Protein AF-S4PA34-F1 (afdb_monomer)

Secondary structure (DSSP, 8-state):
-----PPP-PPP--GGGHHHHHHHHHHHTT-HHHHHHHHHHHHHTTHHHHHHHHHHHHHHTT-HHHHHHHHHHHHHHHTT--HHHHHHHSSTTTHHHHHHHTT--TTSSS---HHHHHHHHT-

InterPro domains:
  IPR006887 Serine/threonine-protein phosphatase 4 regulatory subunit 3-like, central domain [PF04802] (21-121)
  IPR051137 Serine/threonine-protein phosphatase 4 regulatory subunit 3-like [PTHR23318] (4-122)

Structure (mmCIF, N/CA/C/O backbone):
data_AF-S4PA34-F1
#
_entry.id   AF-S4PA34-F1
#
loop_
_atom_site.group_PDB
_atom_site.id
_atom_site.type_symbol
_atom_site.label_atom_id
_atom_site.label_alt_id
_atom_site.label_comp_id
_atom_site.label_asym_id
_atom_site.label_entity_id
_atom_site.label_seq_id
_atom_site.pdbx_PDB_ins_code
_atom_site.Cartn_x
_atom_site.Cartn_y
_atom_site.Cartn_z
_atom_site.occupancy
_atom_site.B_iso_or_equiv
_atom_site.auth_seq_id
_atom_site.auth_comp_id
_atom_site.auth_asym_id
_atom_site.auth_atom_id
_atom_site.pdbx_PDB_model_num
ATOM 1 N N . MET A 1 1 ? -12.263 19.571 27.772 1.00 41.06 1 MET A N 1
ATOM 2 C CA . MET A 1 1 ? -11.899 18.237 27.260 1.00 41.06 1 MET A CA 1
ATOM 3 C C . MET A 1 1 ? -12.596 18.077 25.930 1.00 41.06 1 MET A C 1
ATOM 5 O O . MET A 1 1 ? -13.791 17.831 25.897 1.00 41.06 1 MET A O 1
ATOM 9 N N . SER A 1 2 ? -11.881 18.361 24.853 1.00 43.41 2 SER A N 1
ATOM 10 C CA . SER A 1 2 ? -12.389 18.304 23.486 1.00 43.41 2 SER A CA 1
ATOM 11 C C . SER A 1 2 ? -11.475 17.360 22.720 1.00 43.41 2 SER A C 1
ATOM 13 O O . SER A 1 2 ? -10.719 17.778 21.850 1.00 43.41 2 SER A O 1
ATOM 15 N N . ASP A 1 3 ? -11.537 16.073 23.076 1.00 46.59 3 ASP A N 1
ATOM 16 C CA . ASP A 1 3 ? -11.137 14.994 22.172 1.00 46.59 3 ASP A CA 1
ATOM 17 C C . ASP A 1 3 ? -12.143 14.994 21.025 1.00 46.59 3 ASP A C 1
ATOM 19 O O . ASP A 1 3 ? -13.112 14.236 20.983 1.00 46.59 3 ASP A O 1
ATOM 23 N N . SER A 1 4 ? -11.981 15.966 20.131 1.00 48.12 4 SER A N 1
ATOM 24 C CA . SER A 1 4 ? -12.778 16.026 18.927 1.00 48.12 4 SER A CA 1
ATOM 25 C C . SER A 1 4 ? -12.533 14.735 18.152 1.00 48.12 4 SER A C 1
ATOM 27 O O . SER A 1 4 ? -11.399 14.323 17.887 1.00 48.12 4 SER A O 1
ATOM 29 N N . VAL A 1 5 ? -13.644 14.078 17.843 1.00 55.75 5 VAL A N 1
ATOM 30 C CA . VAL A 1 5 ? -13.797 12.889 17.009 1.00 55.75 5 VAL A CA 1
ATOM 31 C C . VAL A 1 5 ? -13.453 13.267 15.566 1.00 55.75 5 VAL A C 1
ATOM 33 O O . VAL A 1 5 ? -14.280 13.160 14.674 1.00 55.75 5 VAL A O 1
ATOM 36 N N . GLN A 1 6 ? -12.264 13.815 15.326 1.00 62.00 6 GLN A N 1
ATOM 37 C CA . GLN A 1 6 ? -11.820 14.093 13.972 1.00 62.00 6 GLN A CA 1
ATOM 38 C C . GLN A 1 6 ? -11.300 12.781 13.377 1.00 62.00 6 GLN A C 1
ATOM 40 O O . GLN A 1 6 ? -10.420 12.147 13.989 1.00 62.00 6 GLN A O 1
ATOM 45 N N . PRO A 1 7 ? -11.898 12.319 12.263 1.00 70.25 7 PRO A N 1
ATOM 46 C CA . PRO A 1 7 ? -11.369 11.213 11.482 1.00 70.25 7 PRO A CA 1
ATOM 47 C C . PRO A 1 7 ? -9.972 11.569 10.973 1.00 70.25 7 PRO A C 1
ATOM 49 O O . PRO A 1 7 ? -9.650 12.740 10.785 1.00 70.25 7 PRO A O 1
ATOM 52 N N . VAL A 1 8 ? -9.138 10.558 10.739 1.00 86.50 8 VAL A N 1
ATOM 53 C CA . VAL A 1 8 ? -7.912 10.774 9.967 1.00 86.50 8 VAL A CA 1
ATOM 54 C C . VAL A 1 8 ? -8.328 10.969 8.511 1.00 86.50 8 VAL A C 1
ATOM 56 O O . VAL A 1 8 ? -8.903 10.063 7.909 1.00 86.50 8 VAL A O 1
ATOM 59 N N . GLU A 1 9 ? -8.071 12.152 7.960 1.00 90.25 9 GLU A N 1
ATOM 60 C CA . GLU A 1 9 ? -8.330 12.446 6.552 1.00 90.25 9 GLU A CA 1
ATOM 61 C C . GLU A 1 9 ? -7.162 11.947 5.703 1.00 90.25 9 GLU A C 1
ATOM 63 O O . GLU A 1 9 ? -6.059 12.489 5.748 1.00 90.25 9 GLU A O 1
ATOM 68 N N . LEU A 1 10 ? -7.406 10.875 4.950 1.00 91.56 10 LEU A N 1
ATOM 69 C CA . LEU A 1 10 ? -6.436 10.342 4.001 1.00 91.56 10 LEU A CA 1
ATOM 70 C C . LEU A 1 10 ? -6.362 11.240 2.752 1.00 91.56 10 LEU A C 1
ATOM 72 O O . LEU A 1 10 ? -7.406 11.560 2.177 1.00 91.56 10 LEU A O 1
ATOM 76 N N . PRO A 1 11 ? -5.151 11.610 2.297 1.00 93.06 11 PRO A N 1
ATOM 77 C CA . PRO A 1 11 ? -4.926 12.249 1.010 1.00 93.06 11 PRO A CA 1
ATOM 78 C C . PRO A 1 11 ? -5.541 11.471 -0.152 1.00 93.06 11 PRO A C 1
ATOM 80 O O . PRO A 1 11 ? -5.711 10.250 -0.087 1.00 93.06 11 PRO A O 1
ATOM 83 N N . ALA A 1 12 ? -5.787 12.163 -1.264 1.00 93.06 12 ALA A N 1
ATOM 84 C CA . ALA A 1 12 ? -6.074 11.497 -2.530 1.00 93.06 12 ALA A CA 1
ATOM 85 C C . ALA A 1 12 ? -4.928 10.529 -2.868 1.00 93.06 12 ALA A C 1
ATOM 87 O O . ALA A 1 12 ? -3.756 10.895 -2.784 1.00 93.06 12 ALA A O 1
ATOM 88 N N . CYS A 1 13 ? -5.282 9.285 -3.197 1.00 94.50 13 CYS A N 1
ATOM 89 C CA . CYS A 1 13 ? -4.321 8.240 -3.532 1.00 94.50 13 CYS A CA 1
ATOM 90 C C . CYS A 1 13 ? -3.821 8.472 -4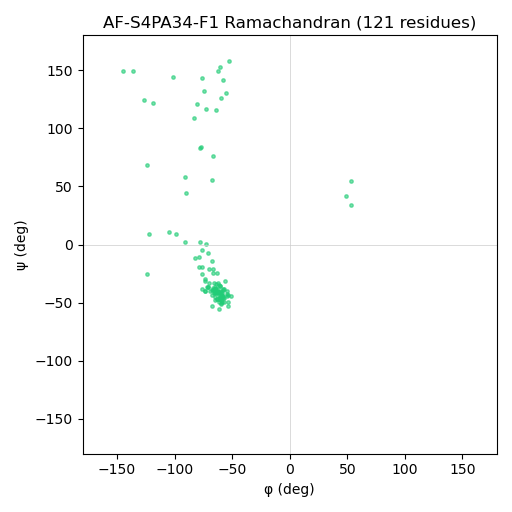.962 1.00 94.50 13 CYS A C 1
ATOM 92 O O . CYS A 1 13 ? -4.364 7.924 -5.919 1.00 94.50 13 CYS A O 1
ATOM 94 N N . GLU A 1 14 ? -2.821 9.338 -5.092 1.00 94.06 14 GLU A N 1
ATOM 95 C CA . GLU A 1 14 ? -2.247 9.781 -6.3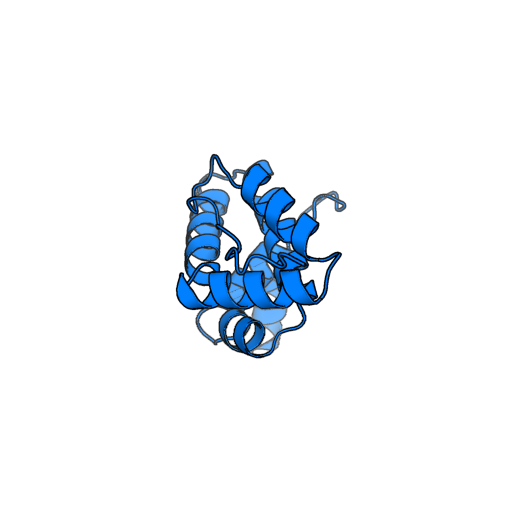61 1.00 94.06 14 GLU A CA 1
ATOM 96 C C . GLU A 1 14 ? -0.719 9.798 -6.271 1.00 94.06 14 GLU A C 1
ATOM 98 O O . GLU A 1 14 ? -0.154 10.070 -5.211 1.00 94.06 14 GLU A O 1
ATOM 103 N N . MET A 1 15 ? -0.039 9.551 -7.395 1.00 89.62 15 MET A N 1
ATOM 104 C CA . MET A 1 15 ? 1.425 9.435 -7.439 1.00 89.62 15 MET A CA 1
ATOM 105 C C . MET A 1 15 ? 2.137 10.695 -6.913 1.00 89.62 15 MET A C 1
ATOM 107 O O . MET A 1 15 ? 3.109 10.589 -6.174 1.00 89.62 15 MET A O 1
ATOM 111 N N . GLY A 1 16 ? 1.609 11.887 -7.212 1.00 92.12 16 GLY A N 1
ATOM 112 C CA . GLY A 1 16 ? 2.165 13.164 -6.743 1.00 92.12 16 GLY A CA 1
ATOM 113 C C . GLY A 1 16 ? 1.949 13.463 -5.254 1.00 92.12 16 GLY A C 1
ATOM 114 O O . GLY A 1 16 ? 2.343 14.530 -4.799 1.00 92.12 16 GLY A O 1
ATOM 115 N N . ARG A 1 17 ? 1.299 12.565 -4.503 1.00 95.56 17 ARG A N 1
ATOM 116 C CA . ARG A 1 17 ? 1.001 12.728 -3.070 1.00 95.56 17 ARG A CA 1
ATOM 117 C C . ARG A 1 17 ? 1.573 11.609 -2.202 1.00 95.56 17 ARG A C 1
ATOM 119 O O . ARG A 1 17 ? 1.234 11.516 -1.027 1.00 95.56 17 ARG A O 1
ATOM 126 N N . LEU A 1 18 ? 2.410 10.736 -2.765 1.00 95.88 18 LEU A N 1
ATOM 127 C CA . LEU A 1 18 ? 2.968 9.591 -2.039 1.00 95.88 18 LEU A CA 1
ATOM 128 C C . LEU A 1 18 ? 3.799 10.018 -0.820 1.00 95.88 18 LEU A C 1
ATOM 130 O O . LEU A 1 18 ? 3.725 9.363 0.219 1.00 95.88 18 LEU A O 1
ATOM 134 N N . GLU A 1 19 ? 4.514 11.139 -0.911 1.00 95.31 19 GLU A N 1
ATOM 135 C CA . GLU A 1 19 ? 5.231 11.732 0.221 1.00 95.31 19 GLU A CA 1
ATOM 136 C C . GLU A 1 19 ? 4.264 12.132 1.350 1.00 95.31 19 GLU A C 1
ATOM 138 O O . GLU A 1 19 ? 4.368 11.584 2.449 1.00 95.31 19 GLU A O 1
ATOM 143 N N . ASP A 1 20 ? 3.247 12.959 1.057 1.00 96.38 20 ASP A N 1
ATOM 144 C CA . ASP A 1 20 ? 2.200 13.359 2.017 1.00 96.38 20 ASP A CA 1
ATOM 145 C C . ASP A 1 20 ? 1.558 12.146 2.714 1.00 96.38 20 ASP A C 1
ATOM 147 O O . ASP A 1 20 ? 1.301 12.150 3.922 1.00 96.38 20 ASP A O 1
ATOM 151 N N . ILE A 1 21 ? 1.248 11.101 1.936 1.00 96.62 21 ILE A N 1
ATOM 152 C CA . ILE A 1 21 ? 0.623 9.875 2.443 1.00 96.62 21 ILE A CA 1
ATOM 153 C C . ILE A 1 21 ? 1.579 9.175 3.409 1.00 96.62 21 ILE A C 1
ATOM 155 O O . ILE A 1 21 ? 1.165 8.793 4.507 1.00 96.62 21 ILE A O 1
ATOM 159 N N . SER A 1 22 ? 2.846 9.019 3.024 1.00 95.69 22 SER A N 1
ATOM 160 C CA . SER A 1 22 ? 3.871 8.392 3.859 1.00 95.69 22 SER A CA 1
ATOM 161 C C . SER A 1 22 ? 4.055 9.139 5.178 1.00 95.69 22 SER A C 1
ATOM 163 O O . SER A 1 22 ? 4.010 8.525 6.250 1.00 95.69 22 SER A O 1
ATOM 165 N N . GLU A 1 23 ? 4.180 10.466 5.136 1.00 95.12 23 GLU A N 1
ATOM 166 C CA . GLU A 1 23 ? 4.309 11.299 6.332 1.00 95.12 23 GLU A CA 1
ATOM 167 C C . GLU A 1 23 ? 3.089 11.178 7.250 1.00 95.12 23 GLU A C 1
ATOM 169 O O . GLU A 1 23 ? 3.228 10.973 8.463 1.00 95.12 23 GLU A O 1
ATOM 174 N N . LEU A 1 24 ? 1.877 11.238 6.688 1.00 95.31 24 LEU A N 1
ATOM 175 C CA . LEU A 1 24 ? 0.647 11.112 7.463 1.00 95.31 24 LEU A CA 1
ATOM 176 C C . LEU A 1 24 ? 0.560 9.752 8.162 1.00 95.31 24 LEU A C 1
ATOM 178 O O . LEU A 1 24 ? 0.291 9.706 9.370 1.00 95.31 24 LEU A O 1
ATOM 182 N N . VAL A 1 25 ? 0.780 8.660 7.424 1.00 94.94 25 VAL A N 1
ATOM 183 C CA . VAL A 1 25 ? 0.709 7.290 7.951 1.00 94.94 25 VAL A CA 1
ATOM 184 C C . VAL A 1 25 ? 1.736 7.114 9.070 1.00 94.94 25 VAL A C 1
ATOM 186 O O . VAL A 1 25 ? 1.375 6.674 10.166 1.00 94.94 25 VAL A O 1
ATOM 189 N N . ASN A 1 26 ? 2.978 7.555 8.851 1.00 94.19 26 ASN A N 1
ATOM 190 C CA . ASN A 1 26 ? 4.040 7.521 9.857 1.00 94.19 26 ASN A CA 1
ATOM 191 C C . ASN A 1 26 ? 3.694 8.338 11.106 1.00 94.19 26 ASN A C 1
ATOM 193 O O . ASN A 1 26 ? 3.830 7.850 12.231 1.00 94.19 26 ASN A O 1
ATOM 197 N N . SER A 1 27 ? 3.162 9.550 10.935 1.00 93.62 27 SER A N 1
ATOM 198 C CA . SER A 1 27 ? 2.779 10.410 12.060 1.00 93.62 27 SER A CA 1
ATOM 199 C C . SER A 1 27 ? 1.669 9.803 12.927 1.00 93.62 27 SER A C 1
ATOM 201 O O . SER A 1 27 ? 1.547 10.146 14.104 1.00 93.62 27 SER A O 1
ATOM 203 N N . CYS A 1 28 ? 0.847 8.900 12.382 1.00 93.00 28 CYS A N 1
ATOM 204 C CA . CYS A 1 28 ? -0.205 8.220 13.134 1.00 93.00 28 CYS A CA 1
ATOM 205 C C . CYS A 1 28 ? 0.328 7.064 13.992 1.00 93.00 28 CYS A C 1
ATOM 207 O O . CYS A 1 28 ? -0.338 6.681 14.956 1.00 93.00 28 CYS A O 1
ATOM 209 N N . LEU A 1 29 ? 1.525 6.533 13.703 1.00 90.69 29 LEU A N 1
ATOM 210 C CA . LEU A 1 29 ? 2.085 5.383 14.421 1.00 90.69 29 LEU A CA 1
ATOM 211 C C . LEU A 1 29 ? 2.429 5.673 15.887 1.00 90.69 29 LEU A C 1
ATOM 213 O O . LEU A 1 29 ? 2.509 4.744 16.688 1.00 90.69 29 LEU A O 1
ATOM 217 N N . VAL A 1 30 ? 2.605 6.941 16.258 1.00 89.88 30 VAL A N 1
ATOM 218 C CA . VAL A 1 30 ? 3.025 7.337 17.613 1.00 89.88 30 VAL A CA 1
ATOM 219 C C . VAL A 1 30 ? 1.904 7.258 18.655 1.00 89.88 30 VAL A C 1
ATOM 221 O O . VAL A 1 30 ? 2.185 7.225 19.849 1.00 89.88 30 VAL A O 1
ATOM 224 N N . SER A 1 31 ? 0.634 7.238 18.233 1.00 91.31 31 SER A N 1
ATOM 225 C CA . SER A 1 31 ? -0.522 7.277 19.138 1.00 91.31 31 SER A CA 1
ATOM 226 C C . SER A 1 31 ? -1.479 6.114 18.870 1.00 91.31 31 SER A C 1
ATOM 228 O O . SER A 1 31 ? -1.989 6.011 17.753 1.00 91.31 31 SER A O 1
ATOM 230 N N . PRO A 1 32 ? -1.806 5.280 19.879 1.00 89.50 32 PRO A N 1
ATOM 231 C CA . PRO A 1 32 ? -2.745 4.169 19.715 1.00 89.50 32 PRO A CA 1
ATOM 232 C C . PRO A 1 32 ? -4.100 4.601 19.136 1.00 89.50 32 PRO A C 1
ATOM 234 O O . PRO A 1 32 ? -4.586 3.991 18.189 1.00 89.50 32 PRO A O 1
ATOM 237 N N . ASN A 1 33 ? -4.663 5.714 19.621 1.00 90.62 33 ASN A N 1
ATOM 238 C CA . ASN A 1 33 ? -5.939 6.232 19.121 1.00 90.62 33 ASN A CA 1
ATOM 239 C C . ASN A 1 33 ? -5.864 6.639 17.639 1.00 90.62 33 ASN A C 1
ATOM 241 O O . ASN A 1 33 ? -6.802 6.407 16.878 1.00 90.62 33 ASN A O 1
ATOM 245 N N . ARG A 1 34 ? -4.739 7.227 17.211 1.00 92.06 34 ARG A N 1
ATOM 246 C CA . ARG A 1 34 ? -4.534 7.596 15.803 1.00 92.06 34 ARG A CA 1
ATOM 247 C C . ARG A 1 34 ? -4.339 6.367 14.921 1.00 92.06 34 ARG A C 1
ATOM 249 O O . ARG A 1 34 ? -4.869 6.368 13.815 1.00 92.06 34 ARG A O 1
ATOM 256 N N . LYS A 1 35 ? -3.656 5.321 15.408 1.00 93.44 35 LYS A N 1
ATOM 257 C CA . LYS A 1 35 ? -3.553 4.035 14.698 1.00 93.44 35 LYS A CA 1
ATOM 258 C C . LYS A 1 35 ? -4.932 3.448 14.408 1.00 93.44 35 LYS A C 1
ATOM 260 O O . LYS A 1 35 ? -5.185 3.043 13.279 1.00 93.44 35 LYS A O 1
ATOM 265 N N . ASP A 1 36 ? -5.823 3.444 15.401 1.00 92.75 36 ASP A N 1
ATOM 266 C CA . ASP A 1 36 ? -7.187 2.918 15.251 1.00 92.75 36 ASP A CA 1
ATOM 267 C C . ASP A 1 36 ? -7.984 3.695 14.200 1.00 92.75 36 ASP A C 1
ATOM 269 O O . ASP A 1 36 ? -8.584 3.105 13.302 1.00 92.75 36 ASP A O 1
ATOM 273 N N . LYS A 1 37 ? -7.941 5.031 14.270 1.00 92.81 37 LYS A N 1
ATOM 274 C CA . LYS A 1 37 ? -8.632 5.902 13.310 1.00 92.81 37 LYS A CA 1
ATOM 275 C C . LYS A 1 37 ? -8.076 5.768 11.892 1.00 92.81 37 LYS A C 1
ATOM 277 O O . LYS A 1 37 ? -8.852 5.734 10.941 1.00 92.81 37 LYS A O 1
ATOM 282 N N . LEU A 1 38 ? -6.753 5.692 11.748 1.00 95.69 38 LEU A N 1
ATOM 283 C CA . LEU A 1 38 ? -6.106 5.506 10.453 1.00 95.69 38 LEU A CA 1
ATOM 284 C C . LEU A 1 38 ? -6.470 4.146 9.850 1.00 95.69 38 LEU A C 1
ATOM 286 O O . LEU A 1 38 ? -6.833 4.087 8.682 1.00 95.69 38 LEU A O 1
ATOM 290 N N . ALA A 1 39 ? -6.427 3.072 10.640 1.00 95.50 39 ALA A N 1
ATOM 291 C CA . ALA A 1 39 ? -6.808 1.744 10.174 1.00 95.50 39 ALA A CA 1
ATOM 292 C C . ALA A 1 39 ? -8.254 1.713 9.661 1.00 95.50 39 ALA A C 1
ATOM 294 O O . ALA A 1 39 ? -8.497 1.241 8.553 1.00 95.50 39 ALA A O 1
ATOM 295 N N . ALA A 1 40 ? -9.187 2.311 10.409 1.00 94.94 40 ALA A N 1
ATOM 296 C CA . ALA A 1 40 ? -10.576 2.431 9.978 1.00 94.94 40 ALA A CA 1
ATOM 297 C C . ALA A 1 40 ? -10.719 3.232 8.669 1.00 94.94 40 ALA A C 1
ATOM 299 O O . ALA A 1 40 ? -11.509 2.860 7.799 1.00 94.94 40 ALA A O 1
ATOM 300 N N . ALA A 1 41 ? -9.949 4.313 8.497 1.00 95.44 41 ALA A N 1
ATOM 301 C CA . ALA A 1 41 ? -9.957 5.111 7.271 1.00 95.44 41 ALA A CA 1
ATOM 302 C C . ALA A 1 41 ? -9.391 4.338 6.064 1.00 95.44 41 ALA A C 1
ATOM 304 O O . ALA A 1 41 ? -9.991 4.368 4.988 1.00 95.44 41 ALA A O 1
ATOM 305 N N . LEU A 1 42 ? -8.278 3.615 6.248 1.00 96.44 42 LEU A N 1
ATOM 306 C CA . LEU A 1 42 ? -7.659 2.777 5.213 1.00 96.44 42 LEU A CA 1
ATOM 307 C C . LEU A 1 42 ? -8.625 1.689 4.730 1.00 96.44 42 LEU A C 1
ATOM 309 O O . LEU A 1 42 ? -8.743 1.460 3.524 1.00 96.44 42 LEU A O 1
ATOM 313 N N . GLU A 1 43 ? -9.334 1.058 5.665 1.00 94.69 43 GLU A N 1
ATOM 314 C CA . GLU A 1 43 ? -10.317 0.013 5.387 1.00 94.69 43 GLU A CA 1
ATOM 315 C C . GLU A 1 43 ? -11.543 0.577 4.654 1.00 94.69 43 GLU A C 1
ATOM 317 O O . GLU A 1 43 ? -11.871 0.127 3.555 1.00 94.69 43 GLU A O 1
ATOM 322 N N . THR A 1 44 ? -12.157 1.633 5.200 1.00 94.44 44 THR A N 1
ATOM 323 C CA . THR A 1 44 ? -13.384 2.247 4.654 1.00 94.44 44 THR A CA 1
ATOM 324 C C . THR A 1 44 ? -13.191 2.775 3.233 1.00 94.44 44 THR A C 1
ATOM 326 O O . THR A 1 44 ? -14.101 2.713 2.410 1.00 94.44 44 THR A O 1
ATOM 329 N N . GLN A 1 45 ? -12.008 3.310 2.923 1.00 94.81 45 GLN A N 1
ATOM 330 C CA . GLN A 1 45 ? -11.716 3.876 1.604 1.00 94.81 45 GLN A CA 1
ATOM 331 C C . GLN A 1 45 ? -11.117 2.865 0.617 1.00 94.81 45 GLN A C 1
ATOM 333 O O . GLN A 1 45 ? -10.766 3.263 -0.503 1.00 94.81 45 GLN A O 1
ATOM 338 N N . HIS A 1 46 ? -10.971 1.596 1.021 1.00 95.31 46 HIS A N 1
ATOM 339 C CA . HIS A 1 46 ? -10.258 0.551 0.279 1.00 95.31 46 HIS A CA 1
ATOM 340 C C . HIS A 1 46 ? -8.868 1.017 -0.183 1.00 95.31 46 HIS A C 1
ATOM 342 O O . HIS A 1 46 ? -8.450 0.806 -1.324 1.00 95.31 46 HIS A O 1
ATOM 348 N N . TYR A 1 47 ? -8.167 1.718 0.707 1.00 97.00 47 TYR A N 1
ATOM 349 C CA . TYR A 1 47 ? -6.987 2.503 0.365 1.00 97.00 47 TYR A CA 1
ATOM 350 C C . TYR A 1 47 ? -5.784 1.626 0.000 1.00 97.00 47 TYR A C 1
ATOM 352 O O . TYR A 1 47 ? -5.030 1.975 -0.901 1.00 97.00 47 TYR A O 1
ATOM 360 N N . ILE A 1 48 ? -5.652 0.449 0.625 1.00 97.19 48 ILE A N 1
ATOM 361 C CA . ILE A 1 48 ? -4.593 -0.525 0.309 1.00 97.19 48 ILE A CA 1
ATOM 362 C C . ILE A 1 48 ? -4.635 -0.915 -1.173 1.00 97.19 48 ILE A C 1
ATOM 364 O O . ILE A 1 48 ? -3.623 -0.812 -1.855 1.00 97.19 48 ILE A O 1
ATOM 368 N N . LYS A 1 49 ? -5.808 -1.285 -1.707 1.00 96.62 49 LYS A N 1
ATOM 369 C CA . LYS A 1 49 ? -5.934 -1.677 -3.122 1.00 96.62 49 LYS A CA 1
ATOM 370 C C . LYS A 1 49 ? -5.622 -0.517 -4.075 1.00 96.62 49 LYS A C 1
ATOM 372 O O . LYS A 1 49 ? -5.029 -0.728 -5.125 1.00 96.62 49 LYS A O 1
ATOM 377 N N . LYS A 1 50 ? -5.963 0.720 -3.697 1.00 97.62 50 LYS A N 1
ATOM 378 C CA . LYS A 1 50 ? -5.599 1.918 -4.474 1.00 97.62 50 LYS A CA 1
ATOM 379 C C . LYS A 1 50 ? -4.085 2.151 -4.491 1.00 97.62 50 LYS A C 1
ATOM 381 O O . LYS A 1 50 ? -3.540 2.443 -5.549 1.00 97.62 50 LYS A O 1
ATOM 386 N N . LEU A 1 51 ? -3.411 1.968 -3.353 1.00 97.81 51 LEU A N 1
ATOM 387 C CA . LEU A 1 51 ? -1.951 2.054 -3.267 1.00 97.81 51 LEU A CA 1
ATOM 388 C C . LEU A 1 51 ? -1.264 0.968 -4.102 1.00 97.81 51 LEU A C 1
ATOM 390 O O . LEU A 1 51 ? -0.267 1.264 -4.748 1.00 97.81 51 LEU A O 1
ATOM 394 N N . LEU A 1 52 ? -1.805 -0.255 -4.137 1.00 97.75 52 LEU A N 1
ATOM 395 C CA . LEU A 1 52 ? -1.281 -1.324 -4.998 1.00 97.75 52 LEU A CA 1
ATOM 396 C C . LEU A 1 52 ? -1.418 -0.985 -6.489 1.00 97.75 52 LEU A C 1
ATOM 398 O O . LEU A 1 52 ? -0.476 -1.183 -7.246 1.00 97.75 52 LEU A O 1
ATOM 402 N N . ASN A 1 53 ? -2.533 -0.376 -6.905 1.00 96.88 53 ASN A N 1
ATOM 403 C CA . ASN A 1 53 ? -2.660 0.102 -8.285 1.00 96.88 53 ASN A CA 1
ATOM 404 C C . ASN A 1 53 ? -1.597 1.163 -8.620 1.00 96.88 53 ASN A C 1
ATOM 406 O O . ASN A 1 53 ? -1.020 1.137 -9.704 1.00 96.88 53 ASN A O 1
ATOM 410 N N . LEU A 1 54 ? -1.315 2.092 -7.695 1.00 96.56 54 LEU A N 1
ATOM 411 C CA . LEU A 1 54 ? -0.229 3.062 -7.882 1.00 96.56 54 LEU A CA 1
ATOM 412 C C . LEU A 1 54 ? 1.140 2.392 -7.917 1.00 96.56 54 LEU A C 1
ATOM 414 O O . LEU A 1 54 ? 1.997 2.831 -8.673 1.00 96.56 54 LEU A O 1
ATOM 418 N N . PHE A 1 55 ? 1.344 1.347 -7.119 1.00 97.31 55 PHE A N 1
ATOM 419 C CA . PHE A 1 55 ? 2.567 0.561 -7.141 1.00 97.31 55 PHE A CA 1
ATOM 420 C C . PHE A 1 55 ? 2.824 -0.039 -8.519 1.00 97.31 55 PHE A C 1
ATOM 422 O O . PHE A 1 55 ? 3.896 0.199 -9.065 1.00 97.31 55 PHE A O 1
ATOM 429 N N . HIS A 1 56 ? 1.834 -0.695 -9.128 1.00 96.38 56 HIS A N 1
ATOM 430 C CA . HIS A 1 56 ? 1.971 -1.208 -10.495 1.00 96.38 56 HIS A CA 1
ATOM 431 C C . HIS A 1 56 ? 2.297 -0.098 -11.494 1.00 96.38 56 HIS A C 1
ATOM 433 O O . HIS A 1 56 ? 3.224 -0.238 -12.281 1.00 96.38 56 HIS A O 1
ATOM 439 N N . MET A 1 57 ? 1.615 1.048 -11.405 1.00 96.44 57 MET A N 1
ATOM 440 C CA . MET A 1 57 ? 1.915 2.192 -12.272 1.00 96.44 57 MET A CA 1
ATOM 441 C C . MET A 1 57 ? 3.338 2.727 -12.074 1.00 96.44 57 MET A C 1
ATOM 443 O O . MET A 1 57 ? 3.982 3.101 -13.049 1.00 96.44 57 MET A O 1
ATOM 447 N N . CYS A 1 58 ? 3.823 2.798 -10.830 1.00 96.00 58 CYS A N 1
ATOM 448 C CA . CYS A 1 58 ? 5.187 3.216 -10.521 1.00 96.00 58 CYS A CA 1
ATOM 449 C C . CYS A 1 58 ? 6.220 2.200 -11.026 1.00 96.00 58 CYS A C 1
ATOM 451 O O . CYS A 1 58 ? 7.257 2.625 -11.530 1.00 96.00 58 CYS A O 1
ATOM 453 N N . GLU A 1 59 ? 5.953 0.894 -10.915 1.00 94.12 59 GLU A N 1
ATOM 454 C CA . GLU A 1 59 ? 6.817 -0.154 -11.474 1.00 94.12 59 GLU A CA 1
ATOM 455 C C . GLU A 1 59 ? 6.893 -0.047 -13.000 1.00 94.12 59 GLU A C 1
ATOM 457 O O . GLU A 1 59 ? 7.992 -0.042 -13.551 1.00 94.12 59 GLU A O 1
ATOM 462 N N . ASP A 1 60 ? 5.749 0.111 -13.669 1.00 95.38 60 ASP A N 1
ATOM 463 C CA . ASP A 1 60 ? 5.652 0.156 -15.133 1.00 95.38 60 ASP A CA 1
ATOM 464 C C . ASP A 1 60 ? 6.442 1.317 -15.752 1.00 95.38 60 ASP A C 1
ATOM 466 O O . ASP A 1 60 ? 6.986 1.191 -16.851 1.00 95.38 60 ASP A O 1
ATOM 470 N N . VAL A 1 61 ? 6.499 2.461 -15.062 1.00 95.81 61 VAL A N 1
ATOM 471 C CA . VAL A 1 61 ? 7.246 3.650 -15.509 1.00 95.81 61 VAL A CA 1
ATOM 472 C C . VAL A 1 61 ? 8.621 3.783 -14.848 1.00 95.81 61 VAL A C 1
ATOM 474 O O . VAL A 1 61 ? 9.258 4.825 -14.984 1.00 95.81 61 VAL A O 1
ATOM 477 N N . GLU A 1 62 ? 9.068 2.756 -14.119 1.00 93.50 62 GLU A N 1
ATOM 478 C CA . GLU A 1 62 ? 10.342 2.721 -13.389 1.00 93.50 62 GLU A CA 1
ATOM 479 C C . GLU A 1 62 ? 10.540 3.916 -12.423 1.00 93.50 62 GLU A C 1
ATOM 481 O O . GLU A 1 62 ? 11.654 4.399 -12.204 1.00 93.50 62 G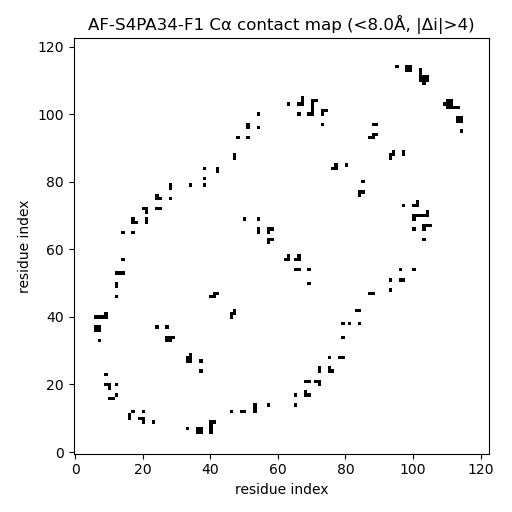LU A O 1
ATOM 486 N N . ASN A 1 63 ? 9.459 4.409 -11.803 1.00 94.25 63 ASN A N 1
ATOM 487 C CA . ASN A 1 63 ? 9.507 5.508 -10.833 1.00 94.25 63 ASN A CA 1
ATOM 488 C C . ASN A 1 63 ? 9.996 5.027 -9.457 1.00 94.25 63 ASN A C 1
ATOM 490 O O . ASN A 1 63 ? 9.209 4.781 -8.541 1.00 94.25 63 ASN A O 1
ATOM 494 N N . VAL A 1 64 ? 11.316 4.941 -9.301 1.00 93.56 64 VAL A N 1
ATOM 495 C CA . VAL A 1 64 ? 11.982 4.483 -8.070 1.00 93.56 64 VAL A CA 1
ATOM 496 C C . VAL A 1 64 ? 11.607 5.316 -6.839 1.00 93.56 64 VAL A C 1
ATOM 498 O O . VAL A 1 64 ? 11.397 4.758 -5.766 1.00 93.56 64 VAL A O 1
ATOM 501 N N . GLU A 1 65 ? 11.478 6.635 -6.977 1.00 94.62 65 GLU A N 1
ATOM 502 C CA . GLU A 1 65 ? 11.108 7.517 -5.862 1.00 94.62 65 GLU A CA 1
ATOM 503 C C . GLU A 1 65 ? 9.703 7.191 -5.338 1.00 94.62 65 GLU A C 1
ATOM 505 O O . GLU A 1 65 ? 9.507 6.987 -4.137 1.00 94.62 65 GLU A O 1
ATOM 510 N N . GLY A 1 66 ? 8.735 7.030 -6.245 1.00 95.75 66 GLY A N 1
ATOM 511 C CA . GLY A 1 66 ? 7.386 6.591 -5.890 1.00 95.75 66 GLY A CA 1
ATOM 512 C C . GLY A 1 66 ? 7.374 5.213 -5.221 1.00 95.75 66 GLY A C 1
ATOM 513 O O . GLY A 1 66 ? 6.669 5.015 -4.230 1.00 95.75 66 GLY A O 1
ATOM 514 N N . LEU A 1 67 ? 8.189 4.275 -5.714 1.00 96.31 67 LEU A N 1
ATOM 515 C CA . LEU A 1 67 ? 8.315 2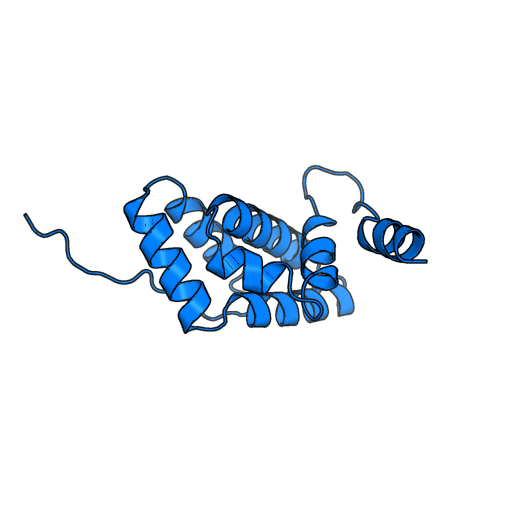.930 -5.143 1.00 96.31 67 LEU A CA 1
ATOM 516 C C . LEU A 1 67 ? 8.898 2.956 -3.722 1.00 96.31 67 LEU A C 1
ATOM 518 O O . LEU A 1 67 ? 8.398 2.242 -2.855 1.00 96.31 67 LEU A O 1
ATOM 522 N N . HIS A 1 68 ? 9.873 3.824 -3.440 1.00 95.88 68 HIS A N 1
ATOM 523 C CA . HIS A 1 68 ? 10.405 4.011 -2.086 1.00 95.88 68 HIS A CA 1
ATOM 524 C C . HIS A 1 68 ? 9.359 4.582 -1.119 1.00 95.88 68 HIS A C 1
ATOM 526 O O . HIS A 1 68 ? 9.249 4.126 0.022 1.00 95.88 68 HIS A O 1
ATOM 532 N N . HIS A 1 69 ? 8.548 5.550 -1.557 1.00 97.25 69 HIS A N 1
ATOM 533 C CA . HIS A 1 69 ? 7.450 6.043 -0.723 1.00 97.25 69 HIS A CA 1
ATOM 534 C C . HIS A 1 69 ? 6.409 4.955 -0.460 1.00 97.25 69 HIS A C 1
ATOM 536 O O . HIS A 1 69 ? 5.950 4.810 0.672 1.00 97.25 69 HIS A O 1
ATOM 542 N N . LEU A 1 70 ? 6.064 4.159 -1.475 1.00 97.56 70 LEU A N 1
ATOM 543 C CA . LEU A 1 70 ? 5.151 3.027 -1.327 1.00 97.56 70 LEU A CA 1
ATOM 544 C C . LEU A 1 70 ? 5.704 1.970 -0.365 1.00 97.56 70 LEU A C 1
ATOM 546 O O . LEU A 1 70 ? 4.949 1.497 0.485 1.00 97.56 70 LEU A O 1
ATOM 550 N N . TYR A 1 71 ? 7.002 1.658 -0.423 1.00 96.81 71 TYR A N 1
ATOM 551 C CA . TYR A 1 71 ? 7.665 0.799 0.559 1.00 96.81 71 TYR A CA 1
ATOM 552 C C . TYR A 1 71 ? 7.428 1.302 1.991 1.00 96.81 71 TYR A C 1
ATOM 554 O O . TYR A 1 71 ? 6.928 0.552 2.835 1.00 96.81 71 TYR A O 1
ATOM 562 N N . GLU A 1 72 ? 7.719 2.579 2.268 1.00 96.81 72 GLU A N 1
ATOM 563 C CA . GLU A 1 72 ? 7.545 3.142 3.613 1.00 96.81 72 GLU A CA 1
ATOM 564 C C . GLU A 1 72 ? 6.069 3.172 4.036 1.00 96.81 72 GLU A C 1
ATOM 566 O O . GLU A 1 72 ? 5.753 2.839 5.178 1.00 96.81 72 GLU A O 1
ATOM 571 N N . ILE A 1 73 ? 5.141 3.480 3.122 1.00 97.62 73 ILE A N 1
ATOM 572 C CA . ILE A 1 73 ? 3.700 3.426 3.402 1.00 97.62 73 ILE A CA 1
ATOM 573 C C . ILE A 1 73 ? 3.283 2.007 3.805 1.00 97.62 73 ILE A C 1
ATOM 575 O O . ILE A 1 73 ? 2.651 1.834 4.847 1.00 97.62 73 ILE A O 1
ATOM 579 N N . PHE A 1 74 ? 3.635 0.984 3.020 1.00 97.69 74 PHE A N 1
ATOM 580 C CA . PHE A 1 74 ? 3.236 -0.402 3.288 1.00 97.69 74 PHE A CA 1
ATOM 581 C C . PHE A 1 74 ? 3.872 -0.961 4.559 1.00 97.69 74 PHE A C 1
ATOM 583 O O . PHE A 1 74 ? 3.194 -1.621 5.350 1.00 97.69 74 PHE A O 1
ATOM 590 N N . LYS A 1 75 ? 5.142 -0.641 4.809 1.00 96.31 75 LYS A N 1
ATOM 591 C CA . LYS A 1 75 ? 5.823 -0.944 6.070 1.00 96.31 75 LYS A CA 1
ATOM 592 C C . LYS A 1 75 ? 5.104 -0.302 7.254 1.00 96.31 75 LYS A C 1
ATOM 594 O O . LYS A 1 75 ? 4.858 -0.966 8.259 1.00 96.31 75 LYS A O 1
ATOM 599 N N . SER A 1 76 ? 4.692 0.954 7.137 1.00 96.31 76 SER A N 1
ATOM 600 C CA . SER A 1 76 ? 3.983 1.640 8.215 1.00 96.31 76 SER A CA 1
ATOM 601 C C . SER A 1 76 ? 2.557 1.128 8.411 1.00 96.31 76 SER A C 1
ATOM 603 O O . SER A 1 76 ? 2.134 0.965 9.555 1.00 96.31 76 SER A O 1
ATOM 605 N N . ILE A 1 77 ? 1.846 0.764 7.339 1.00 96.81 77 ILE A N 1
ATOM 606 C CA . ILE A 1 77 ? 0.557 0.059 7.425 1.00 96.81 77 ILE A CA 1
ATOM 607 C C . ILE A 1 77 ? 0.729 -1.276 8.160 1.00 96.81 77 ILE A C 1
ATOM 609 O O . ILE A 1 77 ? -0.050 -1.578 9.063 1.00 96.81 77 ILE A O 1
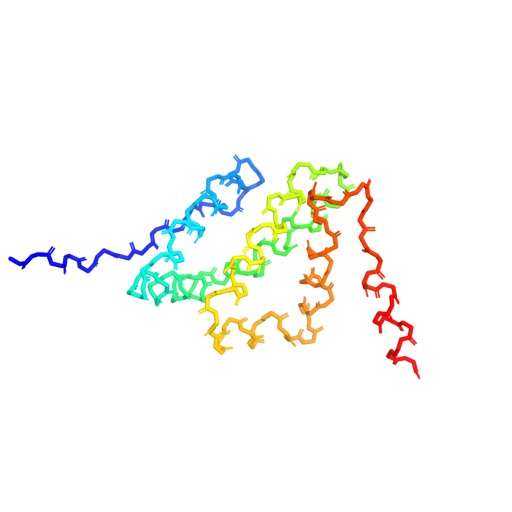ATOM 613 N N . PHE A 1 78 ? 1.781 -2.040 7.858 1.00 95.50 78 PHE A N 1
ATOM 614 C CA . PHE A 1 78 ? 2.088 -3.288 8.558 1.00 95.50 78 PHE A CA 1
ATOM 615 C C . PHE A 1 78 ? 2.304 -3.061 10.068 1.00 95.50 78 PHE A C 1
ATOM 617 O O . PHE A 1 78 ? 1.775 -3.793 10.907 1.00 95.50 78 PHE A O 1
ATOM 624 N N . LEU A 1 79 ? 3.008 -1.985 10.439 1.00 95.31 79 LEU A N 1
ATOM 625 C CA . LEU A 1 79 ? 3.265 -1.587 11.833 1.00 95.31 79 LEU A CA 1
ATOM 626 C C . LEU A 1 79 ? 2.029 -1.050 12.587 1.00 95.31 79 LEU A C 1
ATOM 628 O O . LEU A 1 79 ? 2.090 -0.830 13.809 1.00 95.31 79 LEU A O 1
ATOM 632 N N . LEU A 1 80 ? 0.892 -0.852 11.908 1.00 94.44 80 LEU A N 1
ATOM 633 C CA . LEU A 1 80 ? -0.386 -0.612 12.586 1.00 94.44 80 LEU A CA 1
ATOM 634 C C . LEU A 1 80 ? -0.850 -1.847 13.363 1.00 94.44 80 LEU A C 1
ATOM 636 O O . LEU A 1 80 ? -1.553 -1.682 14.363 1.00 94.44 80 LEU A O 1
ATOM 640 N N . ASN A 1 81 ? -0.405 -3.043 12.956 1.00 93.25 81 ASN A N 1
ATOM 641 C CA . ASN A 1 81 ? -0.700 -4.321 13.601 1.00 93.25 81 ASN A CA 1
ATOM 642 C C . ASN A 1 81 ? -2.213 -4.542 13.784 1.00 93.25 81 ASN A C 1
ATOM 644 O O . ASN A 1 81 ? -2.713 -4.713 14.900 1.00 93.25 81 ASN A O 1
ATOM 648 N N . LYS A 1 82 ? -2.956 -4.452 12.675 1.00 94.06 82 LYS A N 1
ATOM 649 C CA . LYS A 1 82 ? -4.417 -4.581 12.635 1.00 94.06 82 LYS A CA 1
ATOM 650 C C . LYS A 1 82 ? -4.821 -5.760 11.770 1.00 94.06 82 LYS A C 1
ATOM 652 O O . LYS A 1 82 ? -4.525 -5.764 10.580 1.00 94.06 82 LYS A O 1
ATOM 657 N N . ASN A 1 83 ? -5.557 -6.701 12.362 1.00 94.19 83 ASN A N 1
ATOM 658 C CA . ASN A 1 83 ? -6.000 -7.917 11.677 1.00 94.19 83 ASN A CA 1
ATOM 659 C C . ASN A 1 83 ? -6.753 -7.606 10.378 1.00 94.19 83 ASN A C 1
ATOM 661 O O . ASN A 1 83 ? -6.407 -8.173 9.356 1.00 94.19 83 ASN A O 1
ATOM 665 N N . THR A 1 84 ? -7.672 -6.633 10.372 1.00 93.69 84 THR A N 1
ATOM 666 C CA . THR A 1 84 ? -8.447 -6.290 9.162 1.00 93.69 84 THR A CA 1
ATOM 667 C C . THR A 1 84 ? -7.575 -5.782 8.007 1.00 93.69 84 THR A C 1
ATOM 669 O O . THR A 1 84 ? -7.843 -6.063 6.837 1.00 93.69 84 THR A O 1
ATOM 672 N N . LEU A 1 85 ? -6.484 -5.073 8.318 1.00 96.38 85 LEU A N 1
ATOM 673 C CA . LEU A 1 85 ? -5.514 -4.640 7.312 1.00 96.38 85 LEU A CA 1
ATOM 674 C C . LEU A 1 85 ? -4.673 -5.821 6.821 1.00 96.38 85 LEU A C 1
ATOM 676 O O . LEU A 1 85 ? -4.443 -5.926 5.621 1.00 96.38 85 LEU A O 1
ATOM 680 N N . PHE A 1 86 ? -4.266 -6.727 7.716 1.00 96.31 86 PHE A N 1
ATOM 681 C CA . PHE A 1 86 ? -3.563 -7.955 7.337 1.00 96.31 86 PHE A CA 1
ATOM 682 C C . PHE A 1 86 ? -4.418 -8.872 6.466 1.00 96.31 86 PHE A C 1
ATOM 684 O O . PHE A 1 86 ? -3.913 -9.357 5.461 1.00 96.31 86 PHE A O 1
ATOM 691 N N . ASP A 1 87 ? -5.706 -9.026 6.767 1.00 95.94 87 ASP A N 1
ATOM 692 C CA . ASP A 1 87 ? -6.637 -9.794 5.935 1.00 95.94 87 ASP A CA 1
ATOM 693 C C . ASP A 1 87 ? -6.681 -9.238 4.503 1.00 95.94 87 ASP A C 1
ATOM 695 O O . ASP A 1 87 ? -6.706 -9.992 3.535 1.00 95.94 87 ASP A O 1
ATOM 699 N N . THR A 1 88 ? -6.623 -7.909 4.353 1.00 96.25 88 THR A N 1
ATOM 700 C CA . THR A 1 88 ? -6.586 -7.255 3.036 1.00 96.25 88 THR A CA 1
ATOM 701 C C . THR A 1 88 ? -5.215 -7.356 2.364 1.00 96.25 88 THR A C 1
ATOM 703 O O . THR A 1 88 ? -5.148 -7.497 1.147 1.00 96.25 88 THR A O 1
ATOM 706 N N . MET A 1 89 ? -4.119 -7.244 3.119 1.00 96.62 89 MET A N 1
ATOM 707 C CA . MET A 1 89 ? -2.748 -7.299 2.591 1.00 96.62 89 MET A CA 1
ATOM 708 C C . MET A 1 89 ? -2.320 -8.712 2.194 1.00 96.62 89 MET A C 1
ATOM 710 O O . MET A 1 89 ? -1.492 -8.864 1.304 1.00 96.62 89 MET A O 1
ATOM 714 N N . PHE A 1 90 ? -2.834 -9.727 2.883 1.00 94.94 90 PHE A N 1
ATOM 715 C CA . PHE A 1 90 ? -2.455 -11.126 2.691 1.00 94.94 90 PHE A CA 1
ATOM 716 C C . PHE A 1 90 ? -3.516 -11.935 1.948 1.00 94.94 90 PHE A C 1
ATOM 718 O O . PHE A 1 90 ? -3.416 -13.158 1.894 1.00 94.94 90 PHE A O 1
ATOM 725 N N . ALA A 1 91 ? -4.522 -11.271 1.378 1.00 95.81 91 ALA A N 1
ATOM 726 C CA . ALA A 1 91 ? -5.448 -11.916 0.465 1.00 95.81 91 ALA A CA 1
ATOM 727 C C . ALA A 1 91 ? -4.701 -12.425 -0.780 1.00 95.81 91 ALA A C 1
ATOM 729 O O . ALA A 1 91 ? -3.708 -11.834 -1.212 1.00 95.81 91 ALA A O 1
ATOM 730 N N . ASP A 1 92 ? -5.197 -13.512 -1.375 1.00 92.25 92 ASP A N 1
ATOM 731 C CA . ASP A 1 92 ? -4.565 -14.162 -2.532 1.00 92.25 92 ASP A CA 1
ATOM 732 C C . ASP A 1 92 ? -4.353 -13.197 -3.715 1.00 92.25 92 ASP A C 1
ATOM 734 O O . ASP A 1 92 ? -3.387 -13.337 -4.465 1.00 92.25 92 ASP A O 1
ATOM 738 N N . ASP A 1 93 ? -5.239 -12.206 -3.874 1.00 92.69 93 ASP A N 1
ATOM 739 C CA . ASP A 1 93 ? -5.196 -11.207 -4.947 1.00 92.69 93 ASP A CA 1
ATOM 740 C C . ASP A 1 93 ? -4.239 -10.036 -4.678 1.00 92.69 93 ASP A C 1
ATOM 742 O O . ASP A 1 93 ? -3.973 -9.269 -5.597 1.00 92.69 93 ASP A O 1
ATOM 746 N N . THR A 1 94 ? -3.724 -9.874 -3.455 1.00 94.62 94 THR A N 1
ATOM 747 C CA . THR A 1 94 ? -2.912 -8.707 -3.057 1.00 94.62 94 THR A CA 1
ATOM 748 C C . THR A 1 94 ? -1.542 -9.070 -2.496 1.00 94.62 94 THR A C 1
ATOM 750 O O . THR A 1 94 ? -0.617 -8.265 -2.605 1.00 94.62 94 THR A O 1
ATOM 753 N N . ILE A 1 95 ? -1.369 -10.269 -1.927 1.00 93.88 95 ILE A N 1
ATOM 754 C CA . ILE A 1 95 ? -0.150 -10.666 -1.205 1.00 93.88 95 ILE A CA 1
ATOM 755 C C . ILE A 1 95 ? 1.123 -10.495 -2.036 1.00 93.88 95 ILE A C 1
ATOM 757 O O . ILE A 1 95 ? 2.126 -9.988 -1.533 1.00 93.88 95 ILE A O 1
ATOM 761 N N . PHE A 1 96 ? 1.098 -10.874 -3.314 1.00 92.88 96 PHE A N 1
ATOM 762 C CA . PHE A 1 96 ? 2.270 -10.752 -4.181 1.00 92.88 96 PHE A CA 1
ATOM 763 C C . PHE A 1 96 ? 2.644 -9.297 -4.451 1.00 92.88 96 PHE A C 1
ATOM 765 O O . PHE A 1 96 ? 3.832 -8.980 -4.485 1.00 92.88 96 PHE A O 1
ATOM 772 N N . ASP A 1 97 ? 1.657 -8.420 -4.597 1.00 95.31 97 ASP A N 1
ATOM 773 C CA . ASP A 1 97 ? 1.893 -6.999 -4.838 1.00 95.31 97 ASP A CA 1
ATOM 774 C C . ASP A 1 97 ? 2.376 -6.302 -3.568 1.00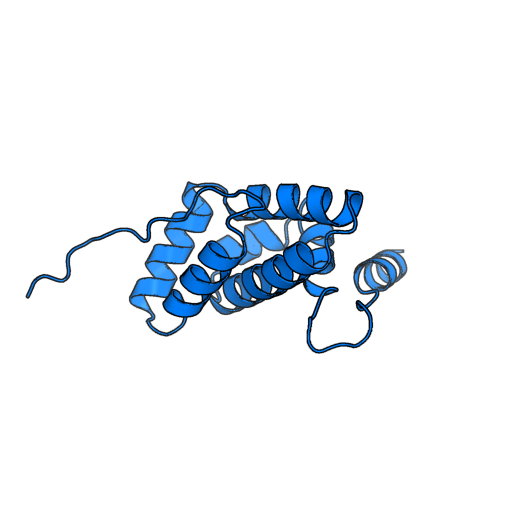 95.31 97 ASP A C 1
ATOM 776 O O . ASP A 1 97 ? 3.322 -5.525 -3.613 1.00 95.31 97 ASP A O 1
ATOM 780 N N . VAL A 1 98 ? 1.811 -6.658 -2.409 1.00 96.00 98 VAL A N 1
ATOM 781 C CA . VAL A 1 98 ? 2.291 -6.185 -1.103 1.00 96.00 98 VAL A CA 1
ATOM 782 C C . VAL A 1 98 ? 3.746 -6.583 -0.878 1.00 96.00 98 VAL A C 1
ATOM 784 O O . VAL A 1 98 ? 4.550 -5.762 -0.438 1.00 96.00 98 VAL A O 1
ATOM 787 N N . VAL A 1 99 ? 4.105 -7.832 -1.189 1.00 93.81 99 VAL A N 1
ATOM 788 C CA . VAL A 1 99 ? 5.500 -8.277 -1.120 1.00 93.81 99 VAL A CA 1
ATOM 789 C C . VAL A 1 99 ? 6.360 -7.480 -2.094 1.00 93.81 99 VAL A C 1
ATOM 791 O O . VAL A 1 99 ? 7.440 -7.062 -1.695 1.00 93.81 99 VAL A O 1
ATOM 794 N N . GLY A 1 100 ? 5.868 -7.222 -3.310 1.00 94.00 100 GLY A N 1
ATOM 795 C CA . GLY A 1 100 ? 6.507 -6.350 -4.296 1.00 94.00 100 GLY A CA 1
ATOM 796 C C . GLY A 1 100 ? 6.825 -4.963 -3.741 1.00 94.00 100 GLY A C 1
ATOM 797 O O . GLY A 1 100 ? 7.971 -4.538 -3.810 1.00 94.00 100 GLY A O 1
ATOM 798 N N . CYS A 1 101 ? 5.870 -4.292 -3.092 1.00 95.06 101 CYS A N 1
ATOM 799 C CA . CYS A 1 101 ? 6.116 -3.004 -2.432 1.00 95.06 101 CYS A CA 1
ATOM 800 C C . CYS A 1 101 ? 7.275 -3.083 -1.424 1.00 95.06 101 CYS A C 1
ATOM 802 O O . CYS A 1 101 ? 8.093 -2.170 -1.338 1.00 95.06 101 CYS A O 1
ATOM 804 N N . LEU A 1 102 ? 7.362 -4.184 -0.669 1.00 94.12 102 LEU A N 1
ATOM 805 C CA . LEU A 1 102 ? 8.381 -4.398 0.363 1.00 94.12 102 LEU A CA 1
ATOM 806 C C . LEU A 1 102 ? 9.770 -4.764 -0.203 1.00 94.12 102 LEU A C 1
ATOM 808 O O . LEU A 1 102 ? 10.733 -4.854 0.559 1.00 94.12 102 LEU A O 1
ATOM 812 N N . GLU A 1 103 ? 9.904 -4.953 -1.520 1.00 92.81 103 GLU A N 1
ATOM 813 C CA . GLU A 1 103 ? 11.189 -5.155 -2.206 1.00 92.81 103 GLU A CA 1
ATOM 814 C C . GLU A 1 103 ? 12.004 -3.861 -2.321 1.00 92.81 103 GLU A C 1
ATOM 816 O O . GLU A 1 103 ? 13.236 -3.918 -2.322 1.00 92.81 103 GLU A O 1
ATOM 821 N N . TYR A 1 104 ? 11.323 -2.713 -2.386 1.00 92.81 104 TYR A N 1
ATOM 822 C CA . TYR A 1 104 ? 11.882 -1.392 -2.696 1.00 92.81 104 TYR A CA 1
ATOM 823 C C . TYR A 1 104 ? 12.358 -0.628 -1.456 1.00 92.81 104 TYR A C 1
ATOM 825 O O . TYR A 1 104 ? 12.102 0.563 -1.298 1.00 92.81 104 TYR A O 1
ATOM 833 N N . ASP A 1 105 ? 13.056 -1.324 -0.562 1.00 91.44 105 ASP A N 1
ATOM 834 C CA . ASP A 1 105 ? 13.649 -0.715 0.627 1.00 91.44 105 ASP A CA 1
ATOM 835 C C . ASP A 1 105 ? 14.724 0.320 0.229 1.00 91.44 105 ASP A C 1
ATOM 837 O O . ASP A 1 105 ? 15.763 -0.077 -0.312 1.00 91.44 105 ASP A O 1
ATOM 841 N N . PRO A 1 106 ? 14.541 1.622 0.533 1.00 89.00 106 PRO A N 1
ATOM 842 C C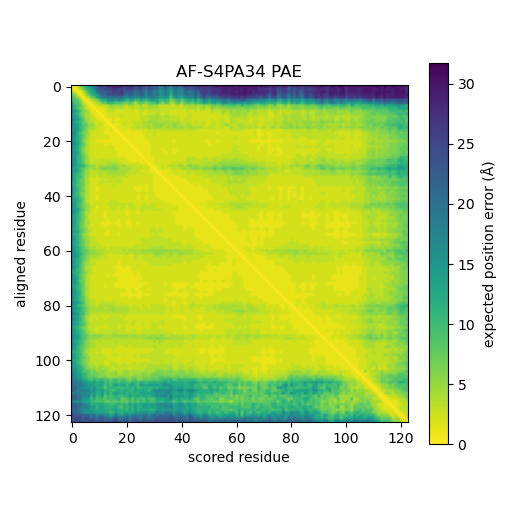A . PRO A 1 106 ? 15.485 2.671 0.145 1.00 89.00 106 PRO A CA 1
ATOM 843 C C . PRO A 1 106 ? 16.842 2.560 0.859 1.00 89.00 106 PRO A C 1
ATOM 845 O O . PRO A 1 106 ? 17.808 3.207 0.454 1.00 89.00 106 PRO A O 1
ATOM 848 N N . SER A 1 107 ? 16.941 1.761 1.929 1.00 87.44 107 SER A N 1
ATOM 849 C CA . SER A 1 107 ? 18.206 1.505 2.632 1.00 87.44 107 SER A CA 1
ATOM 850 C C . SER A 1 107 ? 19.100 0.485 1.922 1.00 87.44 107 SER A C 1
ATOM 852 O O . SER A 1 107 ? 20.269 0.327 2.289 1.00 87.44 107 SER A O 1
ATOM 854 N N . LEU A 1 108 ? 18.574 -0.214 0.913 1.00 80.50 108 LEU A N 1
ATOM 855 C CA . LEU A 1 108 ? 19.299 -1.232 0.169 1.00 80.50 108 LEU A CA 1
ATOM 856 C C . LEU A 1 108 ? 19.789 -0.690 -1.180 1.00 80.50 108 LEU A C 1
ATOM 858 O O . LEU A 1 108 ? 19.085 0.063 -1.843 1.00 80.50 108 LEU A O 1
ATOM 862 N N . PRO A 1 109 ? 20.983 -1.108 -1.639 1.00 76.44 109 PRO A N 1
ATOM 863 C CA . PRO A 1 109 ? 21.523 -0.658 -2.921 1.00 76.44 109 PRO A CA 1
ATOM 864 C C . PRO A 1 109 ? 20.762 -1.217 -4.134 1.00 76.44 109 PRO A C 1
ATOM 866 O O . PRO A 1 109 ? 20.885 -0.670 -5.226 1.00 76.44 109 PRO A O 1
ATOM 869 N N . GLN A 1 110 ? 20.026 -2.320 -3.967 1.00 76.06 110 GLN A N 1
ATOM 870 C CA . GLN A 1 110 ? 19.156 -2.904 -4.988 1.00 76.06 110 GLN A CA 1
ATOM 871 C C . GLN A 1 110 ? 17.906 -3.506 -4.332 1.00 76.06 110 GLN A C 1
ATOM 873 O O . GLN A 1 110 ? 18.017 -4.021 -3.211 1.00 76.06 110 GLN A O 1
ATOM 878 N N . PRO A 1 111 ? 16.754 -3.509 -5.031 1.00 77.62 111 PRO A N 1
ATOM 879 C CA . PRO A 1 111 ? 15.547 -4.162 -4.546 1.00 77.62 111 PRO A CA 1
ATOM 880 C C . PRO A 1 111 ? 15.770 -5.650 -4.268 1.00 77.62 111 PRO A C 1
ATOM 882 O O . PRO A 1 111 ? 16.475 -6.347 -5.008 1.00 77.62 111 PRO A O 1
ATOM 885 N N . LYS A 1 112 ? 15.157 -6.162 -3.199 1.00 79.06 112 LYS A N 1
ATOM 886 C CA . LYS A 1 112 ? 15.180 -7.603 -2.905 1.00 79.06 112 LYS A CA 1
ATOM 887 C C . LYS A 1 112 ? 14.223 -8.344 -3.833 1.00 79.06 112 LYS A C 1
ATOM 889 O O . LYS A 1 112 ? 13.138 -7.871 -4.103 1.00 79.06 112 LYS A O 1
ATOM 894 N N . LYS A 1 113 ? 14.582 -9.550 -4.265 1.00 82.06 113 LYS A N 1
ATOM 895 C CA . LYS A 1 113 ? 13.747 -10.392 -5.143 1.00 82.06 113 LYS A CA 1
ATOM 896 C C . LYS A 1 113 ? 12.832 -11.326 -4.335 1.00 82.06 113 LYS A C 1
ATOM 898 O O . LYS A 1 113 ? 12.925 -12.549 -4.430 1.00 82.06 113 LYS A O 1
ATOM 903 N N . HIS A 1 114 ? 11.989 -10.761 -3.474 1.00 80.38 114 HIS A N 1
ATOM 904 C CA . HIS A 1 114 ? 11.074 -11.515 -2.610 1.00 80.38 114 HIS A CA 1
ATOM 905 C C . HIS A 1 114 ? 9.942 -12.217 -3.379 1.00 80.38 114 HIS A C 1
ATOM 907 O O . HIS A 1 114 ? 9.634 -13.370 -3.078 1.00 80.38 114 HIS A O 1
ATOM 913 N N . ARG A 1 115 ? 9.354 -11.573 -4.393 1.00 82.62 115 ARG A N 1
ATOM 914 C CA . ARG A 1 115 ? 8.320 -12.139 -5.270 1.00 82.62 115 ARG A CA 1
ATOM 915 C C . ARG A 1 115 ? 8.844 -13.347 -6.039 1.00 82.62 115 ARG A C 1
ATOM 917 O O . ARG A 1 115 ? 8.141 -14.350 -6.126 1.00 82.62 115 ARG A O 1
ATOM 924 N N . GLU A 1 116 ? 10.068 -13.271 -6.569 1.00 77.81 116 GLU A N 1
ATOM 925 C CA . GLU A 1 116 ? 10.721 -14.407 -7.241 1.00 77.81 116 GLU A CA 1
ATOM 926 C C . GLU A 1 116 ? 10.869 -15.590 -6.274 1.00 77.81 116 GLU A C 1
ATOM 928 O O . GLU A 1 116 ? 10.392 -16.683 -6.569 1.00 77.81 116 GLU A O 1
ATOM 933 N N . TYR A 1 117 ? 11.416 -15.348 -5.079 1.00 75.00 117 TYR A N 1
ATOM 934 C CA . TYR A 1 117 ? 11.591 -16.378 -4.053 1.00 75.00 117 TYR A CA 1
ATOM 935 C C . TYR A 1 117 ? 10.270 -17.043 -3.624 1.00 75.00 117 TYR A C 1
ATOM 937 O O . TYR A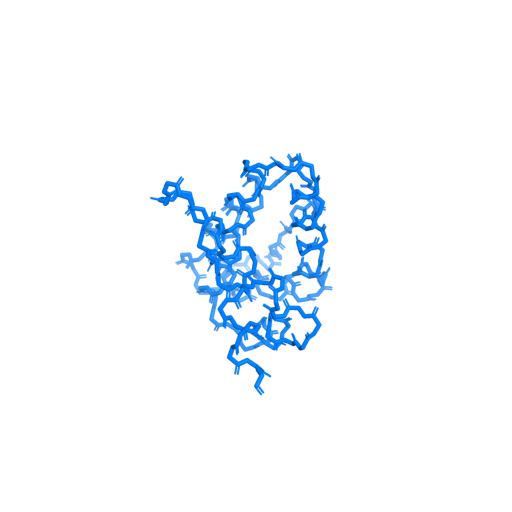 1 117 ? 10.185 -18.268 -3.544 1.00 75.00 117 TYR A O 1
ATOM 945 N N . LEU A 1 118 ? 9.210 -16.261 -3.388 1.00 74.12 118 LEU A N 1
ATOM 946 C CA . LEU A 1 118 ? 7.897 -16.811 -3.024 1.00 74.12 118 LEU A CA 1
ATOM 947 C C . LEU A 1 118 ? 7.266 -17.621 -4.162 1.00 74.12 118 LEU A C 1
ATOM 949 O O . LEU A 1 118 ? 6.667 -18.664 -3.905 1.00 74.12 118 LEU A O 1
ATOM 953 N N . ARG A 1 119 ? 7.419 -17.184 -5.419 1.00 76.06 119 ARG A N 1
ATOM 954 C CA . ARG A 1 119 ? 6.942 -17.944 -6.588 1.00 76.06 119 ARG A CA 1
ATOM 955 C C . ARG A 1 119 ? 7.685 -19.266 -6.764 1.00 76.06 119 ARG A C 1
ATOM 957 O O . ARG A 1 119 ? 7.088 -20.230 -7.235 1.00 76.06 119 ARG A O 1
ATOM 964 N N . GLU A 1 120 ? 8.964 -19.320 -6.408 1.00 75.75 120 GLU A N 1
ATOM 965 C CA . GLU A 1 120 ? 9.748 -20.557 -6.445 1.00 75.75 1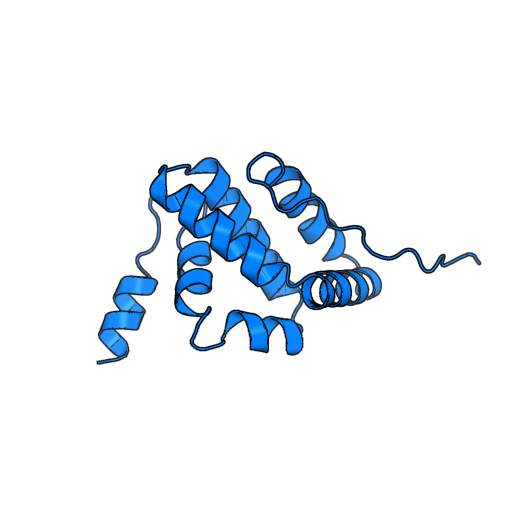20 GLU A CA 1
ATOM 966 C C . GLU A 1 120 ? 9.340 -21.545 -5.348 1.00 75.75 120 GLU A C 1
ATOM 968 O O . GLU A 1 120 ? 9.298 -22.742 -5.613 1.00 75.75 120 GLU A O 1
ATOM 973 N N . LEU A 1 121 ? 8.994 -21.060 -4.151 1.00 71.69 121 LEU A N 1
ATOM 974 C CA . LEU A 1 121 ? 8.536 -21.898 -3.037 1.00 71.69 121 LEU A CA 1
ATOM 975 C C . LEU A 1 121 ? 7.093 -22.396 -3.169 1.00 71.69 121 LEU A C 1
ATOM 977 O O . LEU A 1 121 ? 6.747 -23.408 -2.570 1.00 71.69 121 LEU A O 1
ATOM 981 N N . ALA A 1 122 ? 6.244 -21.680 -3.908 1.00 65.19 122 ALA A N 1
ATOM 982 C CA . ALA A 1 122 ? 4.856 -22.074 -4.152 1.00 65.19 122 ALA A CA 1
ATOM 983 C C . ALA A 1 122 ? 4.704 -23.183 -5.220 1.00 65.19 122 ALA A C 1
ATOM 985 O O . ALA A 1 122 ? 3.575 -23.540 -5.562 1.00 65.19 122 ALA A O 1
ATOM 986 N N . LYS A 1 123 ? 5.817 -23.696 -5.766 1.00 51.72 123 LYS A N 1
ATOM 987 C CA . LYS A 1 123 ? 5.861 -24.879 -6.641 1.00 51.72 123 LYS A CA 1
ATOM 988 C C . LYS A 1 123 ? 5.953 -26.169 -5.837 1.00 51.72 123 LYS A C 1
ATOM 990 O O . LYS A 1 123 ? 5.309 -27.143 -6.282 1.00 51.72 123 LYS A O 1
#

pLDDT: mean 89.62, std 11.93, range [41.06, 97.81]

Solvent-accessible surface area (backbone atoms only — not comparable to full-atom values): 7097 Å² total; per-residue (Å²): 140,77,87,69,87,70,74,55,81,77,69,74,92,45,82,95,35,38,63,62,46,29,54,52,56,52,66,26,70,83,37,73,70,43,35,54,39,40,52,52,41,39,61,78,66,48,39,64,64,52,51,50,55,50,47,53,56,25,60,77,71,65,36,60,70,57,36,32,32,44,15,53,36,53,53,44,57,58,73,59,72,46,69,74,57,48,57,59,45,62,28,91,91,31,32,61,56,51,44,47,36,64,20,32,45,79,91,45,99,61,64,53,66,54,51,61,53,52,61,62,71,74,107

Organism: NCBI:txid116150

Mean predicted aligned error: 5.3 Å

Sequence (123 aa):
MSDSVQPVELPACEMGRLEDISELVNSCLVSPNRKDKLAAALETQHYIKKLLNLFHMCEDVENVEGLHHLYEIFKSIFLLNKNTLFDTMFADDTIFDVVGCLEYDPSLPQPKKHREYLRELAK

Radius of gyration: 14.88 Å; Cα contacts (8 Å, |Δi|>4): 119; chains: 1; bounding box: 35×43×43 Å

Foldseek 3Di:
DCPDPDAQDADDLDLVCLVVNLVSLVVQLVDLVSLVRVLVVCLVVVVLVSLLVVLVVCVVVVVLVSLQSLLSNLVSLVSSVDPSSVCSCCPPVHVLSSVVSVQSHVVDPHGDPRSVVVVVVVD